Protein AF-A0A944D1T8-F1 (afdb_monomer_lite)

pLDDT: mean 79.75, std 15.31, range [39.41, 97.19]

Foldseek 3Di:
DPDDPPPVLPLPAAEEEADAPCQVVLVVLLCVVPVSNDHPYDPRHQACQVCLVVDDLSYEYEFEQDHPPDDNLPRRSLVSLVSNVPDPGAHAYEYEALCWLVVLVVGVSSVVNVVVVNHQYYHNDSHSVVVNVSVVVVVD

Radius of gyration: 14.99 Å; chains: 1; bounding box: 55×27×32 Å

Secondary structure (DSSP, 8-state):
---STTTSSSTTPPEEEE-SSSHHHHHHHHHHH-TT---------S-GGGGGGG--TTPEEEEES--TT--GGG-HHHHHHHHHTTSS---EEEEE-TTGGGHHHH-HHHHHHHHTT-EEEEE-S--HHHHHHHHHHTT-

Structure (mmCIF, N/CA/C/O backbone):
data_AF-A0A944D1T8-F1
#
_entry.id   AF-A0A944D1T8-F1
#
loop_
_atom_site.group_PDB
_atom_site.id
_atom_site.type_symbol
_atom_site.label_atom_id
_atom_site.label_alt_id
_atom_site.label_comp_id
_atom_site.label_asym_id
_atom_site.label_entity_id
_atom_site.label_seq_id
_atom_site.pdbx_PDB_ins_code
_atom_site.Cartn_x
_atom_site.Cartn_y
_atom_site.Cartn_z
_atom_site.occupancy
_atom_site.B_iso_or_equiv
_atom_site.auth_seq_id
_atom_site.auth_comp_id
_atom_site.auth_asym_id
_atom_site.auth_atom_id
_atom_site.pdbx_PDB_model_num
ATOM 1 N N . MET A 1 1 ? -39.385 -4.037 10.833 1.00 39.41 1 MET A N 1
ATOM 2 C CA . MET A 1 1 ? -38.633 -3.801 9.576 1.00 39.41 1 MET A CA 1
ATOM 3 C C . MET A 1 1 ? -37.132 -3.808 9.859 1.00 39.41 1 MET A C 1
ATOM 5 O O . MET A 1 1 ? -36.634 -2.857 10.439 1.00 39.41 1 MET A O 1
ATOM 9 N N . LYS A 1 2 ? -36.410 -4.882 9.510 1.00 45.50 2 LYS A N 1
ATOM 10 C CA . LYS A 1 2 ? -34.941 -4.994 9.663 1.00 45.50 2 LYS A CA 1
ATOM 11 C C . LYS A 1 2 ? -34.333 -5.748 8.469 1.00 45.50 2 LYS A C 1
ATOM 13 O O . LYS A 1 2 ? -33.813 -6.839 8.644 1.00 45.50 2 LYS A O 1
ATOM 18 N N . ILE A 1 3 ? -34.450 -5.230 7.243 1.00 45.91 3 ILE A N 1
ATOM 19 C CA . ILE A 1 3 ? -33.812 -5.861 6.060 1.00 45.91 3 ILE A CA 1
ATOM 20 C C . ILE A 1 3 ? -33.250 -4.809 5.079 1.00 45.91 3 ILE A C 1
ATOM 22 O O . ILE A 1 3 ? -33.262 -4.997 3.874 1.00 45.91 3 ILE A O 1
ATOM 26 N N . LEU A 1 4 ? -32.746 -3.669 5.566 1.00 41.44 4 LEU A N 1
ATOM 27 C CA . LEU A 1 4 ? -32.091 -2.680 4.685 1.00 41.44 4 LEU A CA 1
ATOM 28 C C . LEU A 1 4 ? -30.668 -2.288 5.107 1.00 41.44 4 LEU A C 1
ATOM 30 O O . LEU A 1 4 ? -29.953 -1.681 4.319 1.00 41.44 4 LEU A O 1
ATOM 34 N N . SER A 1 5 ? -30.188 -2.688 6.289 1.00 43.31 5 SER A N 1
ATOM 35 C CA . SER A 1 5 ? -28.864 -2.259 6.771 1.00 43.31 5 SER A CA 1
ATOM 36 C C . SER A 1 5 ? -27.681 -3.087 6.255 1.00 43.31 5 SER A C 1
ATOM 38 O O . SER A 1 5 ? -26.548 -2.625 6.341 1.00 43.31 5 SER A O 1
ATOM 40 N N . LYS A 1 6 ? -27.901 -4.289 5.701 1.00 40.03 6 LYS A N 1
ATOM 41 C CA . LYS A 1 6 ? -26.800 -5.164 5.245 1.00 40.03 6 LYS A CA 1
ATOM 42 C C . LYS A 1 6 ? -26.424 -5.019 3.767 1.00 40.03 6 LYS A C 1
ATOM 44 O O . LYS A 1 6 ? -25.301 -5.351 3.415 1.00 40.03 6 LYS A O 1
ATOM 49 N N . ILE A 1 7 ? -27.300 -4.481 2.914 1.00 43.38 7 ILE A N 1
ATOM 50 C CA . ILE A 1 7 ? -27.046 -4.402 1.459 1.00 43.38 7 ILE A CA 1
ATOM 51 C C . ILE A 1 7 ? -26.256 -3.135 1.071 1.00 43.38 7 ILE A C 1
ATOM 53 O O . ILE A 1 7 ? -25.553 -3.123 0.067 1.00 43.38 7 ILE A O 1
ATOM 57 N N . VAL A 1 8 ? -26.262 -2.092 1.908 1.00 41.03 8 VAL A N 1
ATOM 58 C CA . VAL A 1 8 ? -25.555 -0.824 1.627 1.00 41.03 8 VAL A CA 1
ATOM 59 C C . VAL A 1 8 ? -24.093 -0.833 2.117 1.00 41.03 8 VAL A C 1
ATOM 61 O O . VAL A 1 8 ? -23.295 0.014 1.737 1.00 41.03 8 VAL A O 1
ATOM 64 N N . SER A 1 9 ? -23.688 -1.822 2.920 1.00 44.69 9 SER A N 1
ATOM 65 C CA . SER A 1 9 ? -22.405 -1.792 3.643 1.00 44.69 9 SER A CA 1
ATOM 66 C C . SER A 1 9 ? -21.150 -1.986 2.775 1.00 44.69 9 SER A C 1
ATOM 68 O O . SER A 1 9 ? -20.050 -1.695 3.252 1.00 44.69 9 SER A O 1
ATOM 70 N N . PHE A 1 10 ? -21.268 -2.492 1.544 1.00 43.62 10 PHE A N 1
ATOM 71 C CA . PHE A 1 10 ? -20.101 -2.799 0.700 1.00 43.62 10 PHE A CA 1
ATOM 72 C C . PHE A 1 10 ? -19.930 -1.861 -0.503 1.00 43.62 10 PHE A C 1
ATOM 74 O O . PHE A 1 10 ? -18.838 -1.781 -1.056 1.00 43.62 10 PHE A O 1
ATOM 81 N N . PHE A 1 11 ? -20.960 -1.085 -0.856 1.00 44.50 11 PHE A N 1
ATOM 82 C CA . PHE A 1 11 ? -20.906 -0.107 -1.952 1.00 44.50 11 PHE A CA 1
ATOM 83 C C . PHE A 1 11 ? -20.166 1.198 -1.594 1.00 44.50 11 PHE A C 1
ATOM 85 O O . PHE A 1 11 ? -20.004 2.054 -2.458 1.00 44.50 11 PHE A O 1
ATOM 92 N N . SER A 1 12 ? -19.689 1.349 -0.352 1.00 53.22 12 SER A N 1
ATOM 93 C CA . SER A 1 12 ? -19.098 2.603 0.148 1.00 53.22 12 SER A CA 1
ATOM 94 C C . SER A 1 12 ? -17.576 2.582 0.340 1.00 53.22 12 SER A C 1
ATOM 96 O O . SER A 1 12 ? -17.005 3.615 0.685 1.00 53.22 12 SER A O 1
ATOM 98 N N . LYS A 1 13 ? -16.901 1.434 0.183 1.00 65.12 13 LYS A N 1
ATOM 99 C CA . LYS A 1 13 ? -15.447 1.333 0.420 1.00 65.12 13 LYS A CA 1
ATOM 100 C C . LYS A 1 13 ? -14.688 1.757 -0.828 1.00 65.12 13 LYS A C 1
ATOM 102 O O . LYS A 1 13 ? -14.831 1.083 -1.834 1.00 65.12 13 LYS A O 1
ATOM 107 N N . ARG A 1 14 ? -13.885 2.822 -0.795 1.00 77.19 14 ARG A N 1
ATOM 108 C CA . ARG A 1 14 ? -13.086 3.227 -1.965 1.00 77.19 14 ARG A CA 1
ATOM 109 C C . ARG A 1 14 ? -11.822 2.373 -2.047 1.00 77.19 14 ARG A C 1
ATOM 111 O O . ARG A 1 14 ? -11.250 2.040 -1.014 1.00 77.19 14 ARG A O 1
ATOM 118 N N . ILE A 1 15 ? -11.388 2.031 -3.258 1.00 81.44 15 ILE A N 1
ATOM 119 C CA . ILE A 1 15 ? -10.064 1.444 -3.486 1.00 81.44 15 ILE A CA 1
ATOM 120 C C . ILE A 1 15 ? -9.139 2.560 -3.952 1.00 81.44 15 ILE A C 1
ATOM 122 O O . ILE A 1 15 ? -9.451 3.248 -4.922 1.00 81.44 15 ILE A O 1
ATOM 126 N N . ILE A 1 16 ? -8.020 2.731 -3.259 1.00 86.19 16 ILE A N 1
ATOM 127 C CA . ILE A 1 16 ? -6.999 3.726 -3.582 1.00 86.19 16 ILE A CA 1
ATOM 128 C C . ILE A 1 16 ? -5.754 2.970 -4.032 1.00 86.19 16 ILE A C 1
ATOM 130 O O . ILE A 1 16 ? -5.279 2.097 -3.310 1.00 86.19 16 ILE A O 1
ATOM 134 N N . ILE A 1 17 ? -5.250 3.282 -5.228 1.00 87.94 17 ILE A N 1
ATOM 135 C CA . ILE A 1 17 ? -4.070 2.634 -5.807 1.00 87.94 17 ILE A CA 1
ATOM 136 C C . ILE A 1 17 ? -2.883 3.583 -5.686 1.00 87.94 17 ILE A C 1
ATOM 138 O O . ILE A 1 17 ? -2.738 4.507 -6.478 1.00 87.94 17 ILE A O 1
ATOM 142 N N . LEU A 1 18 ? -2.051 3.362 -4.672 1.00 90.19 18 LEU A N 1
ATOM 143 C CA . LEU A 1 18 ? -0.790 4.062 -4.458 1.00 90.19 18 LEU A CA 1
ATOM 144 C C . LEU A 1 18 ? 0.326 3.243 -5.124 1.00 90.19 18 LEU A C 1
ATOM 146 O O . LEU A 1 18 ? 0.998 2.449 -4.472 1.00 90.19 18 LEU A O 1
ATOM 150 N N . GLU A 1 19 ? 0.465 3.386 -6.440 1.00 87.88 19 GLU A N 1
ATOM 151 C CA . GLU A 1 19 ? 1.419 2.646 -7.277 1.00 87.88 19 GLU A CA 1
ATOM 152 C C . GLU A 1 19 ? 1.789 3.540 -8.484 1.00 87.88 19 GLU A C 1
ATOM 154 O O . GLU A 1 19 ? 0.931 4.262 -9.010 1.00 87.88 19 GLU A O 1
ATOM 159 N N . ASP A 1 20 ? 3.066 3.567 -8.879 1.00 85.12 20 ASP A N 1
ATOM 160 C CA . ASP A 1 20 ? 3.614 4.543 -9.831 1.00 85.12 20 ASP A CA 1
ATOM 161 C C . ASP A 1 20 ? 3.729 4.043 -11.285 1.00 85.12 20 ASP A C 1
ATOM 163 O O . ASP A 1 20 ? 3.644 4.853 -12.212 1.00 85.12 20 ASP A O 1
ATOM 167 N N . GLN A 1 21 ? 3.930 2.740 -11.511 1.00 83.56 21 GLN A N 1
ATOM 168 C CA . GLN A 1 21 ? 4.288 2.169 -12.82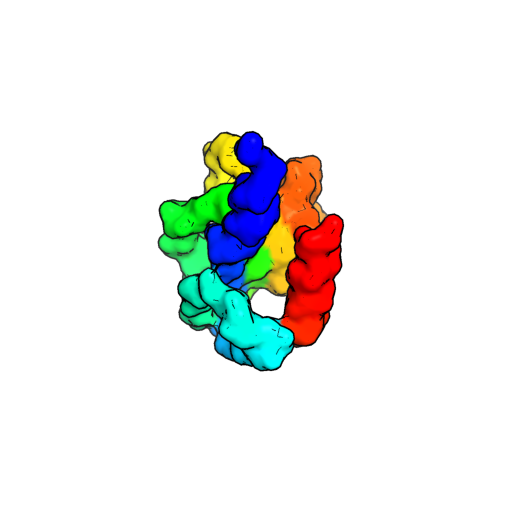2 1.00 83.56 21 GLN A CA 1
ATOM 169 C C . GLN A 1 21 ? 3.147 1.427 -13.525 1.00 83.56 21 GLN A C 1
ATOM 171 O O . GLN A 1 21 ? 2.999 1.478 -14.748 1.00 83.56 21 GLN A O 1
ATOM 176 N N . TYR A 1 22 ? 2.356 0.686 -12.765 1.00 84.81 22 TYR A N 1
ATOM 177 C CA . TYR A 1 22 ? 1.342 -0.254 -13.224 1.00 84.81 22 TYR A CA 1
ATOM 178 C C . TYR A 1 22 ? -0.082 0.124 -12.793 1.00 84.81 22 TYR A C 1
ATOM 180 O O . TYR A 1 22 ? -1.016 -0.573 -13.199 1.00 84.81 22 TYR A O 1
ATOM 188 N N . ALA A 1 23 ? -0.285 1.213 -12.043 1.00 84.69 23 ALA A N 1
ATOM 189 C CA . ALA A 1 23 ? -1.594 1.648 -11.553 1.00 84.69 23 ALA A CA 1
ATOM 190 C C . ALA A 1 23 ? -2.696 1.655 -12.634 1.00 84.69 23 ALA A C 1
ATOM 192 O O . ALA A 1 23 ? -3.714 0.992 -12.409 1.00 84.69 23 ALA A O 1
ATOM 193 N N . PRO A 1 24 ? -2.514 2.249 -13.838 1.00 82.50 24 PRO A N 1
ATOM 194 C CA . PRO A 1 24 ? -3.543 2.206 -14.885 1.00 82.50 24 PRO A CA 1
ATOM 195 C C . PRO A 1 24 ? -3.867 0.781 -15.363 1.00 82.50 24 PRO A C 1
ATOM 197 O O . PRO A 1 24 ? -5.015 0.440 -15.663 1.00 82.50 24 PRO A O 1
ATOM 200 N N . ARG A 1 25 ? -2.858 -0.100 -15.422 1.00 84.06 25 ARG A N 1
ATOM 201 C CA . ARG A 1 25 ? -3.035 -1.506 -15.821 1.00 84.06 25 ARG A CA 1
ATOM 202 C C . ARG A 1 25 ? -3.817 -2.282 -14.762 1.00 84.06 25 ARG A C 1
ATOM 204 O O . ARG A 1 25 ? -4.718 -3.042 -15.121 1.00 84.06 25 ARG A O 1
ATOM 211 N N . ILE A 1 26 ? -3.473 -2.090 -13.489 1.00 84.94 26 ILE A N 1
ATOM 212 C CA . ILE A 1 26 ? -4.150 -2.704 -12.341 1.00 84.94 26 ILE A CA 1
ATOM 213 C C . ILE A 1 26 ? -5.610 -2.242 -12.307 1.00 84.94 26 ILE A C 1
ATOM 215 O O . ILE A 1 26 ? -6.515 -3.078 -12.327 1.00 84.94 26 ILE A O 1
ATOM 219 N N . ALA A 1 27 ? -5.841 -0.927 -12.374 1.00 82.44 27 ALA A N 1
ATOM 220 C CA . ALA A 1 27 ? -7.166 -0.316 -12.421 1.00 82.44 27 ALA A CA 1
ATOM 221 C C . ALA A 1 27 ? -8.031 -0.897 -13.547 1.00 82.44 27 ALA A C 1
ATOM 223 O O . ALA A 1 27 ? -9.139 -1.383 -13.304 1.00 82.44 27 ALA A O 1
ATOM 224 N N . LYS A 1 28 ? -7.503 -0.927 -14.779 1.00 82.94 28 LYS A N 1
ATOM 225 C CA . LYS A 1 28 ? -8.209 -1.468 -15.946 1.00 82.94 28 LYS A CA 1
ATOM 226 C C . LYS A 1 28 ? -8.608 -2.933 -15.763 1.00 82.94 28 LYS A C 1
ATOM 228 O O . LYS A 1 28 ? -9.723 -3.298 -16.133 1.00 82.94 28 LYS A O 1
ATOM 233 N N . LYS A 1 29 ? -7.723 -3.780 -15.224 1.00 84.69 29 LYS A N 1
ATOM 234 C CA . LYS A 1 29 ? -8.026 -5.203 -14.991 1.00 84.69 29 LYS A CA 1
ATOM 235 C C . LYS A 1 29 ? -9.115 -5.384 -13.929 1.00 84.69 29 LYS A C 1
ATOM 237 O O . LYS A 1 29 ? -10.084 -6.098 -14.188 1.00 84.69 29 LYS A O 1
ATOM 242 N N . ILE A 1 30 ? -9.011 -4.671 -12.806 1.00 80.44 30 ILE A N 1
ATOM 243 C CA . ILE A 1 30 ? -10.018 -4.688 -11.733 1.00 80.44 30 ILE A CA 1
ATOM 244 C C . ILE A 1 30 ? -11.393 -4.260 -12.274 1.00 80.44 30 ILE A C 1
ATOM 246 O O . ILE A 1 30 ? -12.383 -4.969 -12.085 1.00 80.44 30 ILE A O 1
ATOM 250 N N . LEU A 1 31 ? -11.454 -3.148 -13.016 1.00 78.38 31 LEU A N 1
ATOM 251 C CA . LEU A 1 31 ? -12.698 -2.646 -13.612 1.00 78.38 31 LEU A CA 1
ATOM 252 C C . LEU A 1 31 ? -13.285 -3.587 -14.669 1.00 78.38 31 LEU A C 1
ATOM 254 O O . LEU A 1 31 ? -14.504 -3.684 -14.795 1.00 78.38 31 LEU A O 1
ATOM 258 N N . LYS A 1 32 ? -12.442 -4.292 -15.435 1.00 82.38 32 LYS A N 1
ATOM 259 C CA . LYS A 1 32 ? -12.907 -5.244 -16.453 1.00 82.38 32 LYS A CA 1
ATOM 260 C C . LYS A 1 32 ? -13.597 -6.455 -15.824 1.00 82.38 32 LYS A C 1
ATOM 262 O O . LYS A 1 32 ? -14.560 -6.958 -16.396 1.00 82.38 32 LYS A O 1
ATOM 267 N N . LYS A 1 33 ? -13.115 -6.915 -14.664 1.00 77.00 33 LYS A N 1
ATOM 268 C CA . LYS A 1 33 ? -13.724 -8.030 -13.929 1.00 77.00 33 LYS A CA 1
ATOM 269 C C . LYS A 1 33 ? -14.975 -7.613 -13.153 1.00 77.00 33 LYS A C 1
ATOM 271 O O . LYS A 1 33 ? -15.889 -8.417 -13.005 1.00 77.00 33 LYS A O 1
ATOM 276 N N . ASN A 1 34 ? -15.057 -6.359 -12.706 1.00 71.75 34 ASN A N 1
ATOM 277 C CA . ASN A 1 34 ? -16.248 -5.843 -12.040 1.00 71.75 34 ASN A CA 1
ATOM 278 C C . ASN A 1 34 ? -16.450 -4.348 -12.322 1.00 71.75 34 ASN A C 1
ATOM 280 O O . ASN A 1 34 ? -15.970 -3.481 -11.593 1.00 71.75 34 ASN A O 1
ATOM 284 N N . ASN A 1 35 ? -17.221 -4.052 -13.370 1.00 67.81 35 ASN A N 1
ATOM 285 C CA . ASN A 1 35 ? -17.541 -2.680 -13.777 1.00 67.81 35 ASN A CA 1
ATOM 286 C C . ASN A 1 35 ? -18.499 -1.962 -12.807 1.00 67.81 35 ASN A C 1
ATOM 288 O O . ASN A 1 35 ? -18.673 -0.748 -12.900 1.00 67.81 35 ASN A O 1
ATOM 292 N N . ALA A 1 36 ? -19.123 -2.702 -11.884 1.00 58.84 36 ALA A N 1
ATOM 293 C CA . ALA A 1 36 ? -19.991 -2.160 -10.848 1.00 58.84 36 ALA A CA 1
ATOM 294 C C . ALA A 1 36 ? -19.201 -1.636 -9.637 1.00 58.84 36 ALA A C 1
ATOM 296 O O . ALA A 1 36 ? -19.794 -1.017 -8.749 1.00 58.84 36 ALA A O 1
ATOM 297 N N . LEU A 1 37 ? -17.876 -1.838 -9.601 1.00 63.69 37 LEU A N 1
ATOM 298 C CA . LEU A 1 37 ? -16.988 -1.168 -8.654 1.00 63.69 37 LEU A CA 1
ATOM 299 C C . LEU A 1 37 ? -17.007 0.344 -8.921 1.00 63.69 37 LEU A C 1
ATOM 301 O O . LEU A 1 37 ? -16.363 0.849 -9.836 1.00 63.69 37 LEU A O 1
ATOM 305 N N . ARG A 1 38 ? -17.781 1.077 -8.115 1.00 53.88 38 ARG A N 1
ATOM 306 C CA . ARG A 1 38 ? -17.868 2.542 -8.158 1.00 53.88 38 ARG A CA 1
ATOM 307 C C . ARG A 1 38 ? -16.837 3.148 -7.210 1.00 53.88 38 ARG A C 1
ATOM 309 O O . ARG A 1 38 ? -17.176 3.486 -6.079 1.00 53.88 38 ARG A O 1
ATOM 316 N N . PHE A 1 39 ? -15.591 3.291 -7.655 1.00 62.31 39 PHE A N 1
ATOM 317 C CA . PHE A 1 39 ? -14.547 3.946 -6.861 1.00 62.31 39 PHE A CA 1
ATOM 318 C C . PHE A 1 39 ? -13.921 5.110 -7.630 1.00 62.31 39 PHE A C 1
ATOM 320 O O . PHE A 1 39 ? -13.714 4.986 -8.837 1.00 62.31 39 PHE A O 1
ATOM 327 N N . PRO A 1 40 ? -13.584 6.227 -6.962 1.00 58.47 40 PRO A N 1
ATOM 328 C CA . PRO A 1 40 ? -12.625 7.166 -7.519 1.00 58.47 40 PRO A CA 1
ATOM 329 C C . PRO A 1 40 ? -11.263 6.464 -7.551 1.00 58.47 40 PRO A C 1
ATOM 331 O O . PRO A 1 40 ? -10.621 6.306 -6.514 1.00 58.47 40 PRO A O 1
ATOM 334 N N . ILE A 1 41 ? -10.863 5.980 -8.725 1.00 62.69 41 ILE A N 1
ATOM 335 C CA . ILE A 1 41 ? -9.524 5.435 -8.939 1.00 62.69 41 ILE A CA 1
ATOM 336 C C . ILE A 1 41 ? -8.596 6.626 -9.141 1.00 62.69 41 ILE A C 1
ATOM 338 O O . ILE A 1 41 ? -8.753 7.385 -10.096 1.00 62.69 41 ILE A O 1
ATOM 342 N N . GLN A 1 42 ? -7.646 6.785 -8.229 1.00 66.88 42 GLN A N 1
ATOM 343 C CA . GLN A 1 42 ? -6.527 7.690 -8.427 1.00 66.88 42 GLN A CA 1
ATOM 344 C C . GLN A 1 42 ? -5.385 6.900 -9.072 1.00 66.88 42 GLN A C 1
ATOM 346 O O . GLN A 1 42 ? -5.001 5.851 -8.559 1.00 66.88 42 GLN A O 1
ATOM 351 N N . GLU A 1 43 ? -4.871 7.384 -10.201 1.00 68.19 43 GLU A N 1
ATOM 352 C CA . GLU A 1 43 ? -3.806 6.733 -10.972 1.00 68.19 43 GLU A CA 1
ATOM 353 C C . GLU A 1 43 ? -2.525 7.583 -10.970 1.00 68.19 43 GLU A C 1
ATOM 355 O O . GLU A 1 43 ? -2.578 8.797 -10.763 1.00 68.19 43 GLU A O 1
ATOM 360 N N . ASN A 1 44 ? -1.382 6.952 -11.268 1.00 68.56 44 ASN A N 1
ATOM 361 C CA . ASN A 1 44 ? -0.078 7.600 -11.481 1.00 68.56 44 ASN A CA 1
ATOM 362 C C . ASN A 1 44 ? 0.428 8.421 -10.283 1.00 68.56 44 ASN A C 1
ATOM 364 O O . ASN A 1 44 ? 0.953 9.529 -10.439 1.00 68.56 44 ASN A O 1
ATOM 368 N N . ILE A 1 45 ? 0.272 7.879 -9.077 1.00 77.00 45 ILE A N 1
ATOM 369 C CA . ILE A 1 45 ? 0.732 8.532 -7.854 1.00 77.00 45 ILE A CA 1
ATOM 370 C C . ILE A 1 45 ? 2.251 8.414 -7.767 1.00 77.00 45 ILE A C 1
ATOM 372 O O . ILE A 1 45 ? 2.794 7.321 -7.659 1.00 77.00 45 ILE A O 1
ATOM 376 N N . LYS A 1 46 ? 2.942 9.556 -7.808 1.00 79.75 46 LYS A N 1
ATOM 377 C CA . LYS A 1 46 ? 4.410 9.624 -7.690 1.00 79.75 46 LYS A CA 1
ATOM 378 C C . LYS A 1 46 ? 4.888 9.758 -6.249 1.00 79.75 46 LYS A C 1
ATOM 380 O O . LYS A 1 46 ? 6.027 9.413 -5.940 1.00 79.75 46 LYS A O 1
ATOM 385 N N . ASP A 1 47 ? 4.034 10.289 -5.383 1.00 88.25 47 ASP A N 1
ATOM 386 C CA . ASP A 1 47 ? 4.306 10.413 -3.962 1.00 88.25 47 ASP A CA 1
ATOM 387 C C . ASP A 1 47 ? 3.085 9.962 -3.151 1.00 88.25 47 ASP A C 1
ATOM 389 O O . ASP A 1 47 ? 2.063 10.651 -3.152 1.00 88.25 47 ASP A O 1
ATOM 393 N N . PRO A 1 48 ? 3.150 8.812 -2.456 1.00 88.75 48 PRO A N 1
ATOM 394 C CA . PRO A 1 48 ? 2.034 8.343 -1.643 1.00 88.75 48 PRO A CA 1
ATOM 395 C C . PRO A 1 48 ? 1.765 9.264 -0.443 1.00 88.75 48 PRO A C 1
ATOM 397 O O . PRO A 1 48 ? 0.651 9.274 0.081 1.00 88.75 48 PRO A O 1
ATOM 400 N N . LEU A 1 49 ? 2.745 10.063 -0.001 1.00 90.69 49 LEU A N 1
ATOM 40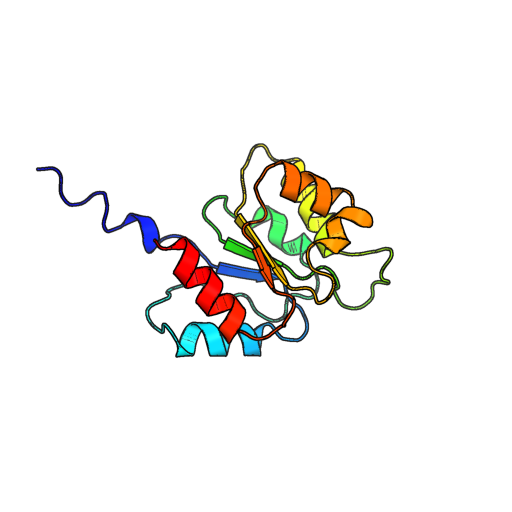1 C CA . LEU A 1 49 ? 2.614 10.908 1.187 1.00 90.69 49 LEU A CA 1
ATOM 402 C C . LEU A 1 49 ? 1.606 12.047 1.005 1.00 90.69 49 LEU A C 1
ATOM 404 O O . LEU A 1 49 ? 1.032 12.493 1.997 1.00 90.69 49 LEU A O 1
ATOM 408 N N . GLU A 1 50 ? 1.354 12.478 -0.234 1.00 90.31 50 GLU A N 1
ATOM 409 C CA . GLU A 1 50 ? 0.336 13.486 -0.572 1.00 90.31 50 GLU A CA 1
ATOM 410 C C . GLU A 1 50 ? -1.097 12.998 -0.292 1.00 90.31 50 GLU A C 1
ATOM 412 O O . GLU A 1 50 ? -2.029 13.795 -0.214 1.00 90.31 50 GLU A O 1
ATOM 417 N N . TYR A 1 51 ? -1.280 11.687 -0.105 1.00 88.38 51 TYR A N 1
ATOM 418 C CA . TYR A 1 51 ? -2.592 11.055 0.028 1.00 88.38 51 TYR A CA 1
ATOM 419 C C . TYR A 1 51 ? -2.961 10.697 1.466 1.00 88.38 51 TYR A C 1
ATOM 421 O O . TYR A 1 51 ? -4.088 10.266 1.704 1.00 88.38 51 TYR A O 1
ATOM 429 N N . VAL A 1 52 ? -2.060 10.898 2.435 1.00 88.81 52 VAL A N 1
ATOM 430 C CA . VAL A 1 52 ? -2.289 10.545 3.849 1.00 88.81 52 VAL A CA 1
ATOM 431 C C . VAL A 1 52 ? -3.589 11.156 4.381 1.00 88.81 52 VAL A C 1
ATOM 433 O O . VAL A 1 52 ? -4.398 10.444 4.972 1.00 88.81 52 VAL A O 1
ATOM 436 N N . ASP A 1 53 ? -3.838 12.435 4.097 1.00 85.44 53 ASP A N 1
ATOM 437 C CA . ASP A 1 53 ? -5.019 13.151 4.600 1.00 85.44 53 ASP A CA 1
ATOM 438 C C . ASP A 1 53 ? -6.306 12.835 3.814 1.00 85.44 53 ASP A C 1
ATOM 440 O O . ASP A 1 53 ? -7.419 13.082 4.284 1.00 85.44 53 ASP A O 1
ATOM 444 N N . PHE A 1 54 ? -6.181 12.266 2.612 1.00 82.50 54 PHE A N 1
ATOM 445 C CA . PHE A 1 54 ? -7.318 11.900 1.760 1.00 82.50 54 PHE A CA 1
ATOM 446 C C . PHE A 1 54 ? -7.915 10.527 2.113 1.00 82.50 54 PHE A C 1
ATOM 448 O O . PHE A 1 54 ? -9.077 10.229 1.787 1.00 82.50 54 PHE A O 1
ATOM 455 N N . ILE A 1 55 ? -7.117 9.682 2.763 1.00 85.75 55 ILE A N 1
ATOM 456 C CA . ILE A 1 55 ? -7.443 8.285 3.028 1.00 85.75 55 ILE A CA 1
ATOM 457 C C . ILE A 1 55 ? -8.363 8.173 4.239 1.00 85.75 55 ILE A C 1
ATOM 459 O O . ILE A 1 55 ? -8.144 8.746 5.307 1.00 85.75 55 ILE A O 1
ATOM 463 N N . ARG A 1 56 ? -9.439 7.408 4.063 1.00 81.88 56 ARG A N 1
ATOM 464 C CA . ARG A 1 56 ? -10.420 7.103 5.105 1.00 81.88 56 ARG A CA 1
ATOM 465 C C . ARG A 1 56 ? -10.230 5.665 5.571 1.00 81.88 56 ARG A C 1
ATOM 467 O O . ARG A 1 56 ? -9.823 4.801 4.808 1.00 81.88 56 ARG A O 1
ATOM 474 N N . GLU A 1 57 ? -10.616 5.384 6.809 1.00 78.62 57 GLU A N 1
ATOM 475 C CA . GLU A 1 57 ? -10.517 4.043 7.426 1.00 78.62 57 GLU A CA 1
ATOM 476 C C . GLU A 1 57 ? -11.275 2.962 6.653 1.00 78.62 57 GLU A C 1
ATOM 478 O O . GLU A 1 57 ? -10.916 1.788 6.642 1.00 78.62 57 GLU A O 1
ATOM 483 N N . SER A 1 58 ? -12.364 3.366 5.999 1.00 75.06 58 SER A N 1
ATOM 484 C CA . SER A 1 58 ? -13.188 2.487 5.179 1.00 75.06 58 SER A CA 1
ATOM 485 C C . SER A 1 58 ? -12.537 2.098 3.851 1.00 75.06 58 SER A C 1
ATOM 487 O O . SER A 1 58 ? -13.073 1.221 3.171 1.00 75.06 58 SER A O 1
ATOM 489 N N . ASP A 1 59 ? -11.454 2.767 3.453 1.00 82.44 59 ASP A N 1
ATOM 490 C CA . ASP A 1 59 ? -10.813 2.564 2.160 1.00 82.44 59 ASP A CA 1
ATOM 491 C C . ASP A 1 59 ? -9.910 1.319 2.182 1.00 82.44 59 ASP A C 1
ATOM 493 O O . ASP A 1 59 ? -9.347 0.942 3.212 1.00 82.44 59 ASP A O 1
ATOM 497 N N . ILE A 1 60 ? -9.789 0.669 1.025 1.00 87.88 60 ILE A N 1
ATOM 498 C CA . ILE A 1 60 ? -8.785 -0.367 0.775 1.00 87.88 60 ILE A CA 1
ATOM 499 C C . ILE A 1 60 ? -7.646 0.294 0.007 1.00 87.88 60 ILE A C 1
ATOM 501 O O . ILE A 1 60 ? -7.862 0.867 -1.061 1.00 87.88 60 ILE A O 1
ATOM 505 N N . ILE A 1 61 ? -6.439 0.209 0.546 1.00 90.62 61 ILE A N 1
ATOM 506 C CA . ILE A 1 61 ? -5.243 0.818 -0.024 1.00 90.62 61 ILE A CA 1
ATOM 507 C C . ILE A 1 61 ? -4.442 -0.285 -0.710 1.00 90.62 61 ILE A C 1
ATOM 509 O O . ILE A 1 61 ? -3.974 -1.210 -0.053 1.00 90.62 61 ILE A O 1
ATOM 513 N N . LEU A 1 62 ? -4.286 -0.195 -2.025 1.00 91.12 62 LEU A N 1
ATOM 514 C CA . LEU A 1 62 ? -3.297 -0.968 -2.762 1.00 91.12 62 LEU A CA 1
ATOM 515 C C . LEU A 1 62 ? -1.997 -0.160 -2.757 1.00 91.12 62 LEU A C 1
ATOM 517 O O . LEU A 1 62 ? -1.970 0.921 -3.338 1.00 91.12 62 LEU A O 1
ATOM 521 N N . LEU A 1 63 ? -0.965 -0.635 -2.065 1.00 93.00 63 LEU A N 1
ATOM 522 C CA . LEU A 1 63 ? 0.234 0.154 -1.776 1.00 93.00 63 LEU A CA 1
ATOM 523 C C . LEU A 1 63 ? 1.494 -0.526 -2.314 1.00 93.00 63 LEU A C 1
ATOM 525 O O . LEU A 1 63 ? 1.839 -1.619 -1.861 1.00 93.00 63 LEU A O 1
ATOM 529 N N . ASP A 1 64 ? 2.193 0.144 -3.231 1.00 91.25 64 ASP A N 1
ATOM 530 C CA . ASP A 1 64 ? 3.591 -0.166 -3.539 1.00 91.25 64 ASP A CA 1
ATOM 531 C C . ASP A 1 64 ? 4.509 0.311 -2.413 1.00 91.25 64 ASP A C 1
ATOM 533 O O . ASP A 1 64 ? 4.199 1.235 -1.659 1.00 91.25 64 ASP A O 1
ATOM 537 N N . ASN A 1 65 ? 5.678 -0.302 -2.320 1.00 91.44 65 ASN A N 1
ATOM 538 C CA . ASN A 1 65 ? 6.738 0.162 -1.451 1.00 91.44 65 ASN A CA 1
ATOM 539 C C . ASN A 1 65 ? 7.676 1.168 -2.133 1.00 91.44 65 ASN A C 1
ATOM 541 O O . ASN A 1 65 ? 8.184 2.083 -1.475 1.00 91.44 65 ASN A O 1
ATOM 545 N N . TYR A 1 66 ? 7.908 1.009 -3.437 1.00 88.00 66 TYR A N 1
ATOM 546 C CA . TYR A 1 66 ? 8.935 1.750 -4.165 1.00 88.00 66 TYR A CA 1
ATOM 547 C C . TYR A 1 66 ? 8.301 2.717 -5.163 1.00 88.00 66 TYR A C 1
ATOM 549 O O . TYR A 1 66 ? 7.516 2.318 -6.010 1.00 88.00 66 TYR A O 1
ATOM 557 N N . PHE A 1 67 ? 8.665 3.994 -5.055 1.00 86.50 67 PHE A N 1
ATOM 558 C CA . PHE A 1 67 ? 8.178 5.082 -5.907 1.00 86.50 67 PHE A CA 1
ATOM 559 C C . PHE A 1 67 ? 9.363 5.787 -6.588 1.00 86.50 67 PHE A C 1
ATOM 561 O O . PHE A 1 67 ? 10.500 5.655 -6.118 1.00 86.50 67 PHE A O 1
ATOM 568 N N . PRO A 1 68 ? 9.149 6.562 -7.670 1.00 80.25 68 PRO A N 1
ATOM 569 C CA . PRO A 1 68 ? 10.235 7.134 -8.454 1.00 80.25 68 PRO A CA 1
ATOM 570 C C . PRO A 1 68 ? 11.142 8.052 -7.635 1.00 80.25 68 PRO A C 1
ATOM 572 O O . PRO A 1 68 ? 10.685 8.830 -6.795 1.00 80.25 68 PRO A O 1
ATOM 575 N N . GLY A 1 69 ? 12.437 8.019 -7.959 1.00 67.38 69 GLY A N 1
ATOM 576 C CA . GLY A 1 69 ? 13.429 8.942 -7.403 1.00 67.38 69 GLY A CA 1
ATOM 577 C C . GLY A 1 69 ? 13.903 8.600 -5.992 1.00 67.38 69 GLY A C 1
ATOM 578 O O . GLY A 1 69 ? 14.512 9.454 -5.353 1.00 67.38 69 GLY A O 1
ATOM 579 N N . LYS A 1 70 ? 13.633 7.383 -5.508 1.00 65.44 70 LYS A N 1
ATOM 580 C CA . LYS A 1 70 ? 14.053 6.915 -4.188 1.00 65.44 70 LYS A CA 1
ATOM 581 C C . LYS A 1 70 ? 14.745 5.560 -4.271 1.00 65.44 70 LYS A C 1
ATOM 583 O O . LYS A 1 70 ? 14.365 4.709 -5.074 1.00 65.44 70 LYS A O 1
ATOM 588 N N . THR A 1 71 ? 15.808 5.398 -3.486 1.00 66.69 71 THR A N 1
ATOM 589 C CA . THR A 1 71 ? 16.527 4.127 -3.382 1.00 66.69 71 THR A CA 1
ATOM 590 C C . THR A 1 71 ? 15.738 3.156 -2.504 1.00 66.69 71 THR A C 1
ATOM 592 O O . THR A 1 71 ? 14.734 3.528 -1.892 1.00 66.69 71 THR A O 1
ATOM 595 N N . TRP A 1 72 ? 16.155 1.891 -2.445 1.00 66.25 72 TRP A N 1
ATOM 596 C CA . TRP A 1 72 ? 15.458 0.905 -1.620 1.00 66.25 72 TRP A CA 1
ATOM 597 C C . TRP A 1 72 ? 15.498 1.280 -0.127 1.00 66.25 72 TRP A C 1
ATOM 599 O O . TRP A 1 72 ? 14.588 0.930 0.615 1.00 66.25 72 TRP A O 1
ATOM 609 N N . GLU A 1 73 ? 16.495 2.042 0.311 1.00 64.56 73 GLU A N 1
ATOM 610 C CA . GLU A 1 73 ? 16.616 2.573 1.670 1.00 64.56 73 GLU A CA 1
ATOM 611 C C . GLU A 1 73 ? 15.546 3.633 2.000 1.00 64.56 73 GLU A C 1
ATOM 613 O O . GLU A 1 73 ? 15.154 3.770 3.155 1.00 64.56 73 GLU A O 1
ATOM 618 N N . GLU A 1 74 ? 15.030 4.347 0.996 1.00 69.56 74 GLU A N 1
ATOM 619 C CA . GLU A 1 74 ? 14.044 5.428 1.145 1.00 69.56 74 GLU A CA 1
ATOM 620 C C . GLU A 1 74 ? 12.662 5.005 0.613 1.00 69.56 74 GLU A C 1
ATOM 622 O O . GLU A 1 74 ? 12.026 5.684 -0.200 1.00 69.56 74 GLU A O 1
ATOM 627 N N . ALA A 1 75 ? 12.205 3.827 1.035 1.00 86.81 75 ALA A N 1
ATOM 628 C CA . ALA A 1 75 ? 10.944 3.252 0.593 1.00 86.81 75 ALA A CA 1
ATOM 629 C C . ALA A 1 75 ? 9.732 4.106 1.020 1.00 86.81 75 ALA A C 1
ATOM 631 O O . ALA A 1 75 ? 9.245 4.014 2.149 1.00 86.81 75 ALA A O 1
ATOM 632 N N . LYS A 1 76 ? 9.202 4.930 0.104 1.00 91.00 76 LYS A N 1
ATOM 633 C CA . LYS A 1 76 ? 8.078 5.841 0.396 1.00 91.00 76 LYS A CA 1
ATOM 634 C C . LYS A 1 76 ? 6.809 5.129 0.859 1.00 91.00 76 LYS A C 1
ATOM 636 O O . LYS A 1 76 ? 6.030 5.728 1.599 1.00 91.00 76 LYS A O 1
ATOM 641 N N . GLY A 1 77 ? 6.583 3.880 0.448 1.00 92.88 77 GLY A N 1
ATOM 642 C CA . GLY A 1 77 ? 5.456 3.104 0.967 1.00 92.88 77 GLY A CA 1
ATOM 643 C C . GLY A 1 77 ? 5.573 2.860 2.472 1.00 92.88 77 GLY A C 1
ATOM 644 O O . GLY A 1 77 ? 4.596 3.027 3.199 1.00 92.88 77 GLY A O 1
ATOM 645 N N . ASP A 1 78 ? 6.777 2.576 2.971 1.00 95.06 78 ASP A N 1
ATOM 646 C CA . ASP A 1 78 ? 7.028 2.453 4.408 1.00 95.06 78 ASP A CA 1
ATOM 647 C C . ASP A 1 78 ? 6.849 3.784 5.153 1.00 95.06 78 ASP A C 1
ATOM 649 O O . ASP A 1 78 ? 6.202 3.836 6.201 1.00 95.06 78 ASP A O 1
ATOM 653 N N . GLU A 1 79 ? 7.365 4.887 4.603 1.00 94.38 79 GLU A N 1
ATOM 654 C CA . GLU A 1 79 ? 7.162 6.219 5.188 1.00 94.38 79 GLU A CA 1
ATOM 655 C C . GLU A 1 79 ? 5.677 6.582 5.276 1.00 94.38 79 GLU A C 1
ATOM 657 O O . GLU A 1 79 ? 5.207 7.127 6.281 1.00 94.38 79 GLU A O 1
ATOM 662 N N . PHE A 1 80 ? 4.926 6.237 4.233 1.00 94.38 80 PHE A N 1
ATOM 663 C CA . PHE A 1 80 ? 3.487 6.405 4.183 1.00 94.38 80 PHE A CA 1
ATOM 664 C C . PHE A 1 80 ? 2.794 5.605 5.297 1.00 94.38 80 PHE A C 1
ATOM 666 O O . PHE A 1 80 ? 1.993 6.169 6.051 1.00 94.38 80 PHE A O 1
ATOM 673 N N . LEU A 1 81 ? 3.162 4.334 5.492 1.00 95.38 81 LEU A N 1
ATOM 674 C CA . LEU A 1 81 ? 2.647 3.524 6.600 1.00 95.38 81 LEU A CA 1
ATOM 675 C C . LEU A 1 81 ? 2.999 4.118 7.960 1.00 95.38 81 LEU A C 1
ATOM 677 O O . LEU A 1 81 ? 2.126 4.232 8.818 1.00 95.38 81 LEU A O 1
ATOM 681 N N . LYS A 1 82 ? 4.243 4.566 8.158 1.00 95.31 82 LYS A N 1
ATOM 682 C CA . LYS A 1 82 ? 4.675 5.235 9.395 1.00 95.31 82 LYS A CA 1
ATOM 683 C C . LYS A 1 82 ? 3.846 6.481 9.698 1.00 95.31 82 LYS A C 1
ATOM 685 O O . LYS A 1 82 ? 3.589 6.760 10.868 1.00 95.31 82 LYS A O 1
ATOM 690 N N . LYS A 1 83 ? 3.405 7.230 8.680 1.00 94.81 83 LYS A N 1
ATOM 691 C CA . LYS A 1 83 ? 2.472 8.351 8.875 1.00 94.81 83 LYS A CA 1
ATOM 692 C C . LYS A 1 83 ? 1.079 7.870 9.273 1.00 94.81 83 LYS A C 1
ATOM 694 O O . LYS A 1 83 ? 0.546 8.375 10.258 1.00 94.81 83 LYS A O 1
ATOM 699 N N . LEU A 1 84 ? 0.518 6.876 8.581 1.00 93.81 84 LEU A N 1
ATOM 700 C CA . LEU A 1 84 ? -0.794 6.321 8.936 1.00 93.81 84 LEU A CA 1
ATOM 701 C C . LEU A 1 84 ? -0.818 5.723 10.349 1.00 93.81 84 LEU A C 1
ATOM 703 O O . LEU A 1 84 ? -1.785 5.913 11.083 1.00 93.81 84 LEU A O 1
ATOM 707 N N . LEU A 1 85 ? 0.258 5.048 10.755 1.00 93.50 85 LEU A N 1
ATOM 708 C CA . LEU A 1 85 ? 0.400 4.399 12.061 1.00 93.50 85 LEU A CA 1
ATOM 709 C C . LEU A 1 85 ? 0.364 5.368 13.248 1.00 93.50 85 LEU A C 1
ATOM 711 O O . LEU A 1 85 ? 0.091 4.927 14.364 1.00 93.50 85 LEU A O 1
ATOM 715 N N . LYS A 1 86 ? 0.611 6.664 13.016 1.00 92.69 86 LYS A N 1
ATOM 716 C CA . LYS A 1 86 ? 0.466 7.727 14.026 1.00 92.69 86 LYS A CA 1
ATOM 717 C C . LYS A 1 86 ? -0.990 8.134 14.261 1.00 92.69 86 LYS A C 1
ATOM 719 O O . LYS A 1 86 ? -1.261 8.894 15.184 1.00 92.69 86 LYS A O 1
ATOM 724 N N . THR A 1 87 ? -1.913 7.666 13.427 1.00 87.62 87 THR A N 1
ATOM 725 C CA . THR A 1 87 ? -3.349 7.905 13.595 1.00 87.62 87 THR A CA 1
ATOM 726 C C . THR A 1 87 ? -3.979 6.784 14.428 1.00 87.62 87 THR A C 1
ATOM 728 O O . THR A 1 87 ? -3.494 5.654 14.427 1.00 87.62 87 THR A O 1
ATOM 731 N N . GLU A 1 88 ? -5.087 7.066 15.115 1.00 82.25 88 GLU A N 1
ATOM 732 C CA . GLU A 1 88 ? -5.836 6.068 15.911 1.00 82.25 88 GLU A CA 1
ATOM 733 C C . GLU A 1 88 ? -6.679 5.105 15.054 1.00 82.25 88 GLU A C 1
ATOM 735 O O . GLU A 1 88 ? -7.434 4.274 15.555 1.00 82.25 88 GLU A O 1
ATOM 740 N N . LYS A 1 89 ? -6.562 5.235 13.737 1.00 86.44 89 LYS A N 1
ATOM 741 C CA . LYS A 1 89 ? -7.432 4.624 12.745 1.00 86.44 89 LYS A CA 1
ATOM 742 C C . LYS A 1 89 ? -6.897 3.273 12.299 1.00 86.44 89 LYS A C 1
ATOM 744 O O . LYS A 1 89 ? -5.691 3.126 12.153 1.00 86.44 89 LYS A O 1
ATOM 749 N N . ASN A 1 90 ? -7.778 2.319 11.994 1.00 87.62 90 ASN A N 1
ATOM 750 C CA . ASN A 1 90 ? -7.380 1.040 11.399 1.00 87.62 90 ASN A CA 1
ATOM 751 C C . ASN A 1 90 ? -7.614 1.049 9.887 1.00 87.62 90 ASN A C 1
ATOM 753 O O . ASN A 1 90 ? -8.736 1.271 9.432 1.00 87.62 90 ASN A O 1
ATOM 757 N N . TYR A 1 91 ? -6.566 0.763 9.114 1.00 90.56 91 TYR A N 1
ATOM 758 C CA . TYR A 1 91 ? -6.629 0.739 7.652 1.00 90.56 91 TYR A CA 1
ATOM 759 C C . TYR A 1 91 ? -6.574 -0.683 7.105 1.00 90.56 91 TYR A C 1
ATOM 761 O O . TYR A 1 91 ? -6.163 -1.622 7.783 1.00 90.56 91 TYR A O 1
ATOM 769 N N . LYS A 1 92 ? -7.003 -0.827 5.851 1.00 91.00 92 LYS A N 1
ATOM 770 C CA . LYS A 1 92 ? -6.988 -2.081 5.100 1.00 91.00 92 LYS A CA 1
ATOM 771 C C . LYS A 1 92 ? -6.034 -1.931 3.938 1.00 91.00 92 LYS A C 1
ATOM 773 O O . LYS A 1 92 ? -6.325 -1.190 3.003 1.00 91.00 92 LYS A O 1
ATOM 778 N N . ILE A 1 93 ? -4.903 -2.612 4.008 1.00 92.62 93 ILE A N 1
ATOM 779 C CA . ILE A 1 93 ? -3.818 -2.459 3.046 1.00 92.62 93 ILE A CA 1
ATOM 780 C C . ILE A 1 93 ? -3.575 -3.788 2.343 1.00 92.62 93 ILE A C 1
ATOM 782 O O . ILE A 1 93 ? -3.545 -4.844 2.968 1.00 92.62 93 ILE A O 1
ATOM 786 N N . ILE A 1 94 ? -3.383 -3.728 1.035 1.00 91.81 94 ILE A N 1
ATOM 787 C CA . ILE A 1 94 ? -2.849 -4.818 0.231 1.00 91.81 94 ILE A CA 1
ATOM 788 C C . ILE A 1 94 ? -1.510 -4.326 -0.298 1.00 91.81 94 ILE A C 1
ATOM 790 O O . ILE A 1 94 ? -1.440 -3.297 -0.974 1.00 91.81 94 ILE A O 1
ATOM 794 N N . CYS A 1 95 ? -0.448 -5.046 0.036 1.00 92.25 95 CYS A N 1
ATOM 795 C CA . CYS A 1 95 ? 0.879 -4.739 -0.466 1.00 92.25 95 CYS A CA 1
ATOM 796 C C . CYS A 1 95 ? 0.996 -5.173 -1.929 1.00 92.25 95 CYS A C 1
ATOM 798 O O . CYS A 1 95 ? 0.643 -6.304 -2.262 1.00 92.25 95 CYS A O 1
ATOM 800 N N . ILE A 1 96 ? 1.522 -4.296 -2.783 1.00 90.00 96 ILE A N 1
ATOM 801 C CA . ILE A 1 96 ? 1.923 -4.614 -4.153 1.00 90.00 96 ILE A CA 1
ATOM 802 C C . ILE A 1 96 ? 3.447 -4.565 -4.202 1.00 90.00 96 ILE A C 1
ATOM 804 O O . ILE A 1 96 ? 4.042 -3.506 -4.363 1.00 90.00 96 ILE A O 1
ATOM 808 N N . SER A 1 97 ? 4.099 -5.713 -4.057 1.00 87.12 97 SER A N 1
ATOM 809 C CA . SER A 1 97 ? 5.558 -5.792 -4.129 1.00 87.12 97 SER A CA 1
ATOM 810 C C . SER A 1 97 ? 5.997 -7.221 -4.386 1.00 87.12 97 SER A C 1
ATOM 812 O O . SER A 1 97 ? 5.558 -8.137 -3.694 1.00 87.12 97 SER A O 1
ATOM 814 N N . ASP A 1 98 ? 6.947 -7.401 -5.301 1.00 85.75 98 ASP A N 1
ATOM 815 C CA . ASP A 1 98 ? 7.630 -8.676 -5.550 1.00 85.75 98 ASP A CA 1
ATOM 816 C C . ASP A 1 98 ? 8.315 -9.245 -4.292 1.00 85.75 98 ASP A C 1
ATOM 818 O O . ASP A 1 98 ? 8.486 -10.459 -4.157 1.00 85.75 98 ASP A O 1
ATOM 822 N N . ARG A 1 99 ? 8.656 -8.379 -3.330 1.00 88.50 99 ARG A N 1
ATOM 823 C CA . ARG A 1 99 ? 9.207 -8.755 -2.023 1.00 88.50 99 ARG A CA 1
ATOM 824 C C . ARG A 1 99 ? 8.152 -9.305 -1.063 1.00 88.50 99 ARG A C 1
ATOM 826 O O . ARG A 1 99 ? 8.495 -10.118 -0.204 1.00 88.50 99 ARG A O 1
ATOM 833 N N . GLY A 1 100 ? 6.885 -8.918 -1.222 1.00 88.44 100 GLY A N 1
ATOM 834 C CA . GLY A 1 100 ? 5.776 -9.336 -0.363 1.00 88.44 100 GLY A CA 1
ATOM 835 C C . GLY A 1 100 ? 6.087 -9.159 1.128 1.00 88.44 100 GLY A C 1
ATOM 836 O O . GLY A 1 100 ? 6.590 -8.121 1.546 1.00 88.44 100 GLY A O 1
ATOM 837 N N . GLU A 1 101 ? 5.834 -10.201 1.921 1.00 93.12 101 GLU A N 1
ATOM 838 C CA . GLU A 1 101 ? 6.043 -10.210 3.379 1.00 93.12 101 GLU A CA 1
ATOM 839 C C . GLU A 1 101 ? 7.483 -9.906 3.823 1.00 93.12 101 GLU A C 1
ATOM 841 O O . GLU A 1 101 ? 7.691 -9.443 4.943 1.00 93.12 101 GLU A O 1
ATOM 846 N N . ARG A 1 102 ? 8.483 -10.081 2.944 1.00 93.00 102 ARG A N 1
ATOM 847 C CA . ARG A 1 102 ? 9.883 -9.753 3.265 1.00 93.00 102 ARG A CA 1
ATOM 848 C C . ARG A 1 102 ? 10.086 -8.269 3.555 1.00 93.00 102 ARG A C 1
ATOM 850 O O . ARG A 1 102 ? 11.061 -7.909 4.201 1.00 93.00 102 ARG A O 1
ATOM 857 N N . LEU A 1 103 ? 9.161 -7.404 3.135 1.00 93.38 103 LEU A N 1
ATOM 858 C CA . LEU A 1 103 ? 9.182 -5.996 3.527 1.00 93.38 103 LEU A CA 1
ATOM 859 C C . LEU A 1 103 ? 9.124 -5.814 5.053 1.00 93.38 103 LEU A C 1
ATOM 861 O O . LEU A 1 103 ? 9.729 -4.875 5.563 1.00 93.38 103 LEU A O 1
ATOM 865 N N . CYS A 1 104 ? 8.484 -6.725 5.795 1.00 95.81 104 CYS A N 1
ATOM 866 C CA . CYS A 1 104 ? 8.468 -6.697 7.261 1.00 95.81 104 CYS A CA 1
ATOM 867 C C . CYS A 1 104 ? 9.844 -6.970 7.894 1.00 95.81 104 CYS A C 1
ATOM 869 O O . CYS A 1 104 ? 10.050 -6.633 9.058 1.00 95.81 104 CYS A O 1
ATOM 871 N N . GLU A 1 105 ? 10.782 -7.576 7.161 1.00 94.69 105 GLU A N 1
ATOM 872 C CA . GLU A 1 105 ? 12.159 -7.786 7.627 1.00 94.69 105 GLU A CA 1
ATOM 873 C C . GLU A 1 105 ? 13.012 -6.523 7.463 1.00 94.69 105 GLU A C 1
ATOM 875 O O . GLU A 1 105 ? 14.024 -6.368 8.142 1.00 94.69 105 GLU A O 1
ATOM 880 N N . TRP A 1 106 ? 12.632 -5.640 6.536 1.00 92.12 106 TRP A N 1
ATOM 881 C CA . TRP A 1 106 ? 13.455 -4.504 6.110 1.00 92.12 106 TRP A CA 1
ATOM 882 C C . TRP A 1 106 ? 12.922 -3.160 6.591 1.00 92.12 106 TRP A C 1
ATOM 884 O O . TRP A 1 106 ? 13.687 -2.203 6.681 1.00 92.12 106 TRP A O 1
ATOM 894 N N . TYR A 1 107 ? 11.626 -3.080 6.897 1.00 95.06 107 TYR A N 1
ATOM 895 C CA . TYR A 1 107 ? 10.957 -1.816 7.153 1.00 95.06 107 TYR A CA 1
ATOM 896 C C . TYR A 1 107 ? 9.967 -1.900 8.324 1.00 95.06 107 TYR A C 1
ATOM 898 O O . TYR A 1 107 ? 9.020 -2.694 8.330 1.00 95.06 107 TYR A O 1
ATOM 906 N N . ASP A 1 108 ? 10.162 -1.022 9.310 1.00 95.31 108 ASP A N 1
ATOM 907 C CA . ASP A 1 108 ? 9.380 -1.011 10.552 1.00 95.31 108 ASP A CA 1
ATOM 908 C C . ASP A 1 108 ? 7.896 -0.686 10.347 1.00 95.31 108 ASP A C 1
ATOM 910 O O . ASP A 1 108 ? 7.048 -1.200 11.079 1.00 95.31 108 ASP A O 1
ATOM 914 N N . GLY A 1 109 ? 7.554 0.168 9.378 1.00 95.88 109 GLY A N 1
ATOM 915 C CA . GLY A 1 109 ? 6.167 0.533 9.094 1.00 95.88 109 GLY A CA 1
ATOM 916 C C . GLY A 1 109 ? 5.383 -0.656 8.549 1.00 95.88 109 GLY A C 1
ATOM 917 O O . GLY A 1 109 ? 4.292 -0.941 9.046 1.00 95.88 109 GLY A O 1
ATOM 918 N N . TRP A 1 110 ? 5.964 -1.413 7.613 1.00 96.56 110 TRP A N 1
ATOM 919 C CA . TRP A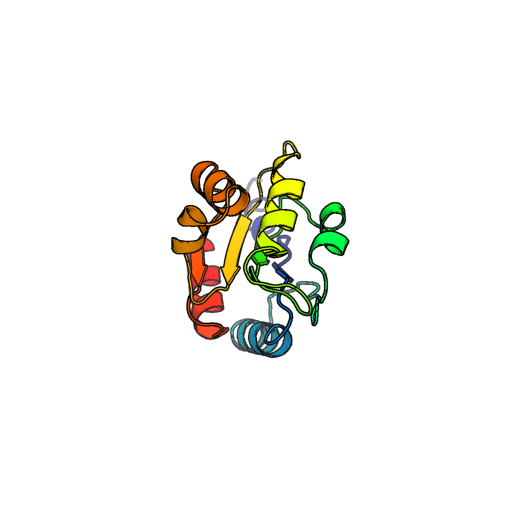 1 110 ? 5.379 -2.670 7.127 1.00 96.56 110 TRP A CA 1
ATOM 920 C C . TRP A 1 110 ? 5.224 -3.709 8.230 1.00 96.56 110 TRP A C 1
ATOM 922 O O . TRP A 1 110 ? 4.153 -4.305 8.363 1.00 96.56 110 TRP A O 1
ATOM 932 N N . LYS A 1 111 ? 6.265 -3.906 9.046 1.00 97.19 111 LYS A N 1
ATOM 933 C CA . LYS A 1 111 ? 6.215 -4.823 10.190 1.00 97.19 111 LYS A CA 1
ATOM 934 C C . LYS A 1 111 ? 5.090 -4.453 11.158 1.00 97.19 111 LYS A C 1
ATOM 936 O O . LYS A 1 111 ? 4.235 -5.282 11.457 1.00 97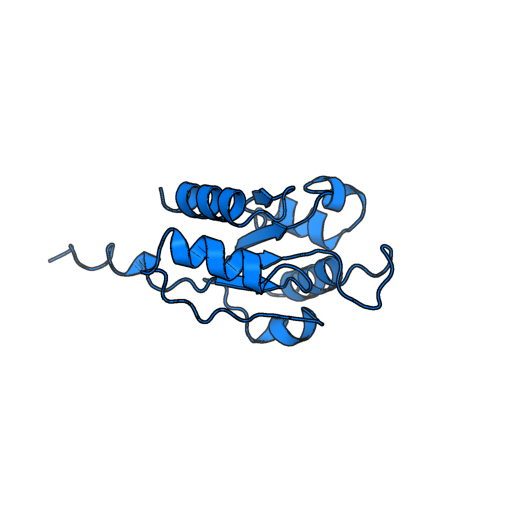.19 111 LYS A O 1
ATOM 941 N N . THR A 1 112 ? 5.040 -3.191 11.574 1.00 96.88 112 THR A N 1
ATOM 942 C CA . THR A 1 112 ? 4.048 -2.706 12.542 1.00 96.88 112 THR A CA 1
ATOM 943 C C . THR A 1 112 ? 2.627 -2.783 11.979 1.00 96.88 112 THR A C 1
ATOM 945 O O . THR A 1 112 ? 1.702 -3.184 12.682 1.00 96.88 112 THR A O 1
ATOM 948 N N . ALA A 1 113 ? 2.423 -2.425 10.707 1.00 96.19 113 ALA A N 1
ATOM 949 C CA . ALA A 1 113 ? 1.116 -2.533 10.059 1.00 96.19 113 ALA A CA 1
ATOM 950 C C . ALA A 1 113 ? 0.643 -3.995 9.966 1.00 96.19 113 ALA A C 1
ATOM 952 O O . ALA A 1 113 ? -0.541 -4.271 10.171 1.00 96.19 113 ALA A O 1
ATOM 953 N N . HIS A 1 114 ? 1.555 -4.934 9.698 1.00 96.38 114 HIS A N 1
ATOM 954 C CA . HIS A 1 114 ? 1.250 -6.364 9.681 1.00 96.38 114 HIS A CA 1
ATOM 955 C C . HIS A 1 114 ? 0.871 -6.882 11.073 1.00 96.38 114 HIS A C 1
ATOM 957 O O . HIS A 1 114 ? -0.175 -7.509 11.222 1.00 96.38 114 HIS A O 1
ATOM 963 N N . GLU A 1 115 ? 1.646 -6.543 12.106 1.00 95.75 115 GLU A N 1
ATOM 964 C CA . GLU A 1 115 ? 1.367 -6.927 13.499 1.00 95.75 115 GLU A CA 1
ATOM 965 C C . GLU A 1 115 ? 0.043 -6.340 14.023 1.00 95.75 115 GLU A C 1
ATOM 967 O O . GLU A 1 115 ? -0.657 -6.984 14.803 1.00 95.75 115 GLU A O 1
ATOM 972 N N . LYS A 1 116 ? -0.354 -5.150 13.548 1.00 94.62 116 LYS A N 1
ATOM 973 C CA . LYS A 1 116 ? -1.678 -4.558 13.820 1.00 94.62 116 LYS A CA 1
ATOM 974 C C . LYS A 1 116 ? -2.829 -5.201 13.033 1.00 94.62 116 LYS A C 1
ATOM 976 O O . LYS A 1 116 ? -3.982 -4.820 13.233 1.00 94.62 116 LYS A O 1
ATOM 981 N N . GLY A 1 117 ? -2.544 -6.124 12.115 1.00 93.56 117 GLY A N 1
ATOM 982 C CA . GLY A 1 117 ? -3.544 -6.746 11.246 1.00 93.56 117 GLY A CA 1
ATOM 983 C C . GLY A 1 117 ? -4.103 -5.813 10.166 1.00 93.56 117 GLY A C 1
ATOM 984 O O . GLY A 1 117 ? -5.204 -6.046 9.669 1.00 93.56 117 GLY A O 1
ATOM 985 N N . TRP A 1 118 ? -3.387 -4.739 9.807 1.00 94.25 118 TRP A N 1
ATOM 986 C CA . TRP A 1 118 ? -3.810 -3.821 8.739 1.00 94.25 118 TRP A CA 1
ATOM 987 C C . TRP A 1 118 ? -3.545 -4.389 7.346 1.00 94.25 118 TRP A C 1
ATOM 989 O O . TRP A 1 118 ? -4.235 -4.037 6.386 1.00 94.25 118 TRP A O 1
ATOM 999 N N . ILE A 1 119 ? -2.538 -5.256 7.225 1.00 94.19 119 ILE A N 1
ATOM 1000 C CA . ILE A 1 119 ? -2.199 -5.905 5.962 1.00 94.19 119 ILE A CA 1
ATOM 1001 C C . ILE A 1 119 ? -3.165 -7.063 5.731 1.00 94.19 119 ILE A C 1
ATOM 1003 O O . ILE A 1 119 ? -3.127 -8.070 6.431 1.00 94.19 119 ILE A O 1
ATOM 1007 N N . LEU A 1 120 ? -4.035 -6.911 4.737 1.00 90.81 120 LEU A N 1
ATOM 1008 C CA . LEU A 1 120 ? -4.961 -7.952 4.314 1.00 90.81 120 LEU A CA 1
ATOM 1009 C C . LEU A 1 120 ? -4.250 -9.009 3.466 1.00 90.81 120 LEU A C 1
ATOM 1011 O O . LEU A 1 120 ? -4.553 -10.190 3.594 1.00 90.81 120 LEU A O 1
ATOM 1015 N N . GLY A 1 121 ? -3.308 -8.601 2.613 1.00 89.69 121 GLY A N 1
ATOM 1016 C CA . GLY A 1 121 ? -2.627 -9.516 1.704 1.00 89.69 121 GLY A CA 1
ATOM 1017 C C . GLY A 1 121 ? -1.384 -8.932 1.042 1.00 89.69 121 GLY A C 1
ATOM 1018 O O . GLY A 1 121 ? -1.136 -7.724 1.086 1.00 89.69 121 GLY A O 1
ATOM 1019 N N . TRP A 1 122 ? -0.622 -9.824 0.410 1.00 90.31 122 TRP A N 1
ATOM 1020 C CA . TRP A 1 122 ? 0.640 -9.538 -0.269 1.00 90.31 122 TRP A CA 1
ATOM 1021 C C . TRP A 1 122 ? 0.555 -9.997 -1.725 1.00 90.31 122 TRP A C 1
ATOM 1023 O O . TRP A 1 122 ? 0.653 -11.189 -2.006 1.00 90.31 122 TRP A O 1
ATOM 1033 N N . CYS A 1 123 ? 0.390 -9.058 -2.649 1.00 87.88 123 CYS A N 1
ATOM 1034 C CA . CYS A 1 123 ? 0.378 -9.328 -4.081 1.00 87.88 123 CYS A CA 1
ATOM 1035 C C . CYS A 1 123 ? 1.803 -9.202 -4.625 1.00 87.88 123 CYS A C 1
ATOM 1037 O O . CYS A 1 123 ? 2.316 -8.098 -4.830 1.00 87.88 123 CYS A O 1
ATOM 1039 N N . LYS A 1 124 ? 2.450 -10.356 -4.833 1.00 81.19 124 LYS A N 1
ATOM 1040 C CA . LYS A 1 124 ? 3.825 -10.428 -5.361 1.00 81.19 124 LYS A CA 1
ATOM 1041 C C . LYS A 1 124 ? 3.873 -10.169 -6.859 1.00 81.19 124 LYS A C 1
ATOM 1043 O O . LYS A 1 124 ? 4.853 -9.628 -7.368 1.00 81.19 124 LYS A O 1
ATOM 1048 N N . ASN A 1 125 ? 2.805 -10.525 -7.563 1.00 70.50 125 ASN A N 1
ATOM 1049 C CA . ASN A 1 125 ? 2.645 -10.164 -8.954 1.00 70.50 125 ASN A CA 1
ATOM 1050 C C . ASN A 1 125 ? 1.879 -8.844 -9.054 1.00 70.50 125 ASN A C 1
ATOM 1052 O O . ASN A 1 125 ? 0.795 -8.688 -8.492 1.00 70.50 125 ASN A O 1
ATOM 1056 N N . LYS A 1 126 ? 2.394 -7.908 -9.854 1.00 69.44 126 LYS A N 1
ATOM 1057 C CA . LYS A 1 126 ? 1.691 -6.662 -10.204 1.00 69.44 126 LYS A CA 1
ATOM 1058 C C . LYS A 1 126 ? 0.591 -6.905 -11.248 1.00 69.44 126 LYS A C 1
ATOM 1060 O O . LYS A 1 126 ? 0.330 -6.063 -12.118 1.00 69.44 126 LYS A O 1
ATOM 1065 N N . ASP A 1 127 ? -0.005 -8.092 -11.211 1.00 69.31 127 ASP A N 1
ATOM 1066 C CA . ASP A 1 127 ? -1.104 -8.489 -12.062 1.00 69.31 127 ASP A CA 1
ATOM 1067 C C . ASP A 1 127 ? -2.422 -8.122 -11.372 1.00 69.31 127 ASP A C 1
ATOM 1069 O O . ASP A 1 127 ? -2.756 -8.627 -10.301 1.00 69.31 127 ASP A O 1
ATOM 1073 N N . GLY A 1 128 ? -3.190 -7.235 -12.007 1.00 65.06 128 GLY A N 1
ATOM 1074 C CA . GLY A 1 128 ? -4.514 -6.849 -11.527 1.00 65.06 128 GLY A CA 1
ATOM 1075 C C . GLY A 1 128 ? -5.493 -8.022 -11.389 1.00 65.06 128 GLY A C 1
ATOM 1076 O O . GLY A 1 128 ? -6.487 -7.870 -10.686 1.00 65.06 128 GLY A O 1
ATOM 1077 N N . ASP A 1 129 ? -5.222 -9.176 -12.012 1.00 72.25 129 ASP A N 1
ATOM 1078 C CA . ASP A 1 129 ? -6.039 -10.383 -11.853 1.00 72.25 129 ASP A CA 1
ATOM 1079 C C . ASP A 1 129 ? -5.882 -11.011 -10.454 1.00 72.25 129 ASP A C 1
ATOM 1081 O O . ASP A 1 129 ? -6.897 -11.315 -9.832 1.00 72.25 129 ASP A O 1
ATOM 1085 N N . GLU A 1 130 ? -4.655 -11.120 -9.927 1.00 75.88 130 GLU A N 1
ATOM 1086 C CA . GLU A 1 130 ? -4.381 -11.630 -8.568 1.00 75.88 130 GLU A CA 1
ATOM 1087 C C . GLU A 1 130 ? -4.945 -10.679 -7.506 1.00 75.88 130 GLU A C 1
ATOM 1089 O O . GLU A 1 130 ? -5.614 -11.100 -6.561 1.00 75.88 130 GLU A O 1
ATOM 1094 N N . ILE A 1 131 ? -4.742 -9.375 -7.711 1.00 80.06 131 ILE A N 1
ATOM 1095 C CA . ILE A 1 131 ? -5.291 -8.330 -6.843 1.00 80.06 131 ILE A CA 1
ATOM 1096 C C . ILE A 1 131 ? -6.822 -8.407 -6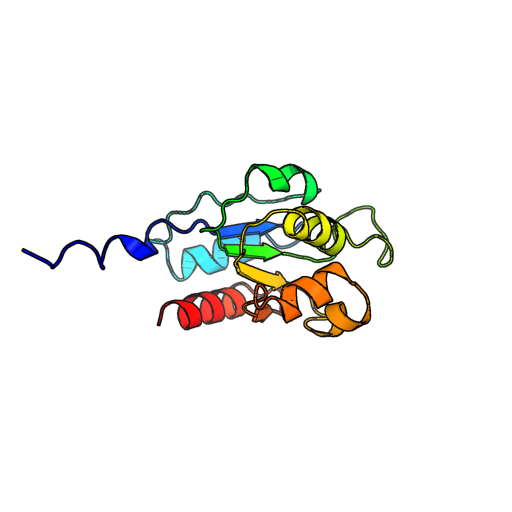.822 1.00 80.06 131 ILE A C 1
ATOM 1098 O O . ILE A 1 131 ? -7.432 -8.301 -5.759 1.00 80.06 131 ILE A O 1
ATOM 1102 N N . TYR A 1 132 ? -7.465 -8.604 -7.977 1.00 76.81 132 TYR A N 1
ATOM 1103 C CA . TYR A 1 132 ? -8.917 -8.744 -8.038 1.00 76.81 132 TYR A CA 1
ATOM 1104 C C . TYR A 1 132 ? -9.413 -9.994 -7.310 1.00 76.81 132 TYR A C 1
ATOM 1106 O O . TYR A 1 132 ? -10.363 -9.905 -6.533 1.00 76.81 132 TYR A O 1
ATOM 1114 N N . ASP A 1 133 ? -8.780 -11.145 -7.533 1.00 77.75 133 ASP A N 1
ATOM 1115 C CA . ASP A 1 133 ? -9.189 -12.396 -6.894 1.00 77.75 133 ASP A CA 1
ATOM 1116 C C . ASP A 1 133 ? -9.049 -12.286 -5.361 1.00 77.75 133 ASP A C 1
ATOM 1118 O O . ASP A 1 133 ? -9.934 -12.714 -4.612 1.00 77.75 133 ASP A O 1
ATOM 1122 N N . PHE A 1 134 ? -8.007 -11.591 -4.889 1.00 76.88 134 PHE A N 1
ATOM 1123 C CA . PHE A 1 134 ? -7.853 -11.234 -3.482 1.00 76.88 134 PHE A CA 1
ATOM 1124 C C . PHE A 1 134 ? -8.978 -10.305 -2.989 1.00 76.88 134 PHE A C 1
ATOM 1126 O O . PHE A 1 134 ? -9.611 -10.583 -1.967 1.00 76.88 134 PHE A O 1
ATOM 1133 N N . LEU A 1 135 ? -9.288 -9.237 -3.733 1.00 78.62 135 LEU A N 1
ATOM 1134 C CA . LEU A 1 135 ? -10.393 -8.324 -3.416 1.00 78.62 135 LEU A CA 1
ATOM 1135 C C . LEU A 1 135 ? -11.758 -9.034 -3.360 1.00 78.62 135 LEU A C 1
ATOM 1137 O O . LEU A 1 135 ? -12.612 -8.629 -2.574 1.00 78.62 135 LEU A O 1
ATOM 1141 N N . GLU A 1 136 ? -11.987 -10.078 -4.160 1.00 76.25 136 GLU A N 1
ATOM 1142 C CA . GLU A 1 136 ? -13.195 -10.913 -4.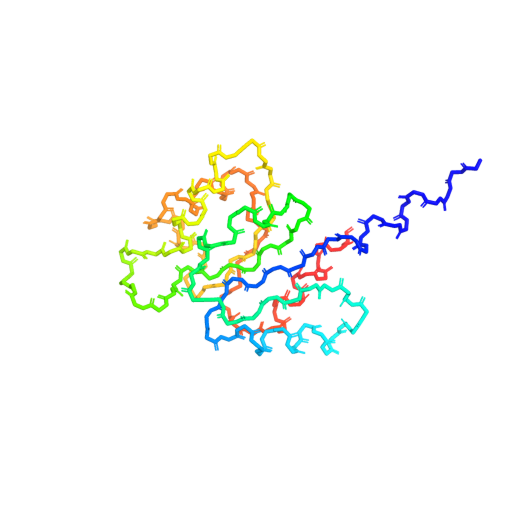085 1.00 76.25 136 GLU A CA 1
ATOM 1143 C C . GLU A 1 136 ? -13.192 -11.842 -2.864 1.00 76.25 136 GLU A C 1
ATOM 1145 O O . GLU A 1 136 ? -14.240 -12.055 -2.253 1.00 76.25 136 GLU A O 1
ATOM 1150 N N . SER A 1 137 ? -12.031 -12.368 -2.465 1.00 71.38 137 SER A N 1
ATOM 1151 C CA . SER A 1 137 ? -11.923 -13.247 -1.293 1.00 71.38 137 SER A CA 1
ATOM 1152 C C . SER A 1 137 ? -12.324 -12.549 0.013 1.00 71.38 137 SER A C 1
ATOM 1154 O O . SER A 1 137 ? -12.993 -13.151 0.847 1.00 71.38 137 SER A O 1
ATOM 1156 N N . ILE A 1 138 ? -12.022 -11.252 0.143 1.00 68.06 138 ILE A N 1
ATOM 1157 C CA . ILE A 1 138 ? -12.359 -10.432 1.321 1.00 68.06 138 ILE A CA 1
ATOM 1158 C C . ILE A 1 138 ? -13.798 -9.876 1.296 1.00 68.06 138 ILE A C 1
ATOM 1160 O O . ILE A 1 138 ? -14.184 -9.111 2.186 1.00 68.06 138 ILE A O 1
ATOM 1164 N N . LYS A 1 139 ? -14.589 -10.194 0.257 1.00 62.12 139 LYS A N 1
ATOM 1165 C CA . LYS A 1 139 ? -16.030 -9.874 0.190 1.00 62.12 139 LYS A CA 1
ATOM 1166 C C . LYS A 1 139 ? -16.907 -10.894 0.913 1.00 62.12 139 LYS A C 1
ATOM 1168 O O . LYS A 1 139 ? -18.059 -10.564 1.198 1.00 62.12 139 LYS A O 1
ATOM 1173 N N . ARG A 1 140 ? -16.400 -12.110 1.127 1.00 42.59 140 ARG A N 1
ATOM 1174 C CA . ARG A 1 140 ? -17.117 -13.232 1.750 1.00 42.59 140 ARG A CA 1
ATOM 1175 C C . ARG A 1 140 ? -16.983 -13.187 3.266 1.00 42.59 140 ARG A C 1
ATOM 1177 O O . ARG A 1 140 ? -17.983 -13.548 3.921 1.00 42.59 140 ARG A O 1
#

Sequence (140 aa):
MKILSKIVSFFSKRIIILEDQYAPRIAKKILKKNNALRFPIQENIKDPLEYVDFIRESDIILLDNYFPGKTWEEAKGDEFLKKLLKTEKNYKIICISDRGERLCEWYDGWKTAHEKGWILGWCKNKDGDEIYDFLESIKR